Protein AF-X1GPP1-F1 (afdb_monomer_lite)

Foldseek 3Di:
DWDKDKDFDDADPVVRDTDIDIGGGDDDPVVVVVVQVVLCPDPNRPDDPDDDDDDD

Organism: NCBI:txid412755

Radius of gyration: 12.82 Å; chains: 1; bounding box: 30×20×36 Å

pLDDT: mean 85.58, std 11.2, range [46.91, 96.5]

Sequence (56 aa):
HKHSSVIQKESDMAAQTAIIVIMTYPAEEKGIQKALKELKQLPVVNEVSNFIRVEG

Structure (mmCIF, N/CA/C/O backbone):
data_AF-X1GPP1-F1
#
_entry.id   AF-X1GPP1-F1
#
loop_
_atom_site.group_PDB
_atom_site.id
_atom_site.type_symbol
_atom_site.label_atom_id
_atom_site.label_alt_id
_atom_site.label_comp_id
_atom_site.label_asym_id
_atom_site.label_entity_id
_atom_site.label_seq_id
_atom_site.pdbx_PDB_ins_code
_atom_site.Cartn_x
_atom_site.Cartn_y
_atom_site.Cartn_z
_atom_site.occupancy
_atom_site.B_iso_or_equiv
_atom_site.auth_seq_id
_atom_site.auth_comp_id
_atom_site.auth_asym_id
_atom_site.auth_atom_id
_atom_site.pdbx_PDB_model_num
ATOM 1 N N . HIS A 1 1 ? -1.973 2.882 -23.973 1.00 46.91 1 HIS A N 1
ATOM 2 C CA . HIS A 1 1 ? -2.897 3.330 -22.912 1.00 46.91 1 HIS A CA 1
ATOM 3 C C . HIS A 1 1 ? -2.404 2.795 -21.568 1.00 46.91 1 HIS A C 1
ATOM 5 O O . HIS A 1 1 ? -2.120 1.608 -21.495 1.00 46.91 1 HIS A O 1
ATOM 11 N N . LYS A 1 2 ? -2.196 3.648 -20.550 1.00 53.62 2 LYS A N 1
ATOM 12 C CA . LYS A 1 2 ? -1.748 3.230 -19.205 1.00 53.62 2 LYS A CA 1
ATOM 13 C C . LYS A 1 2 ? -2.980 3.039 -18.318 1.00 53.62 2 LYS A C 1
ATOM 15 O O . LYS A 1 2 ? -3.617 4.028 -17.974 1.00 53.62 2 LYS A O 1
ATOM 20 N N . HIS A 1 3 ? -3.323 1.799 -17.982 1.00 57.12 3 HIS A N 1
ATOM 21 C CA . HIS A 1 3 ? -4.444 1.488 -17.094 1.00 57.12 3 HIS A CA 1
ATOM 22 C C . HIS A 1 3 ? -3.907 0.905 -15.788 1.00 57.12 3 HIS A C 1
ATOM 24 O O . HIS A 1 3 ? -3.196 -0.095 -15.809 1.00 57.12 3 HIS A O 1
ATOM 30 N N . SER A 1 4 ? -4.243 1.545 -14.672 1.00 75.12 4 SER A N 1
ATOM 31 C CA . SER A 1 4 ? -4.104 0.983 -13.328 1.00 75.12 4 SER A CA 1
ATOM 32 C C . SER A 1 4 ? -5.508 0.625 -12.840 1.00 75.12 4 SER A C 1
ATOM 34 O O . SER A 1 4 ? -6.442 1.388 -13.097 1.00 75.12 4 SER A O 1
ATOM 36 N N . SER A 1 5 ? -5.685 -0.515 -12.171 1.00 81.00 5 SER A N 1
ATOM 37 C CA . SER A 1 5 ? -6.989 -0.943 -11.644 1.00 81.00 5 SER A CA 1
ATOM 38 C C . SER A 1 5 ? -7.003 -0.891 -10.124 1.00 81.00 5 SER A C 1
ATOM 40 O O . SER A 1 5 ? -6.033 -1.287 -9.478 1.00 81.00 5 SER A O 1
ATOM 42 N N . VAL A 1 6 ? -8.122 -0.449 -9.558 1.00 82.19 6 VAL A N 1
ATOM 43 C CA . VAL A 1 6 ? -8.365 -0.459 -8.114 1.00 82.19 6 VAL A CA 1
ATOM 44 C C . VAL A 1 6 ? -9.570 -1.347 -7.846 1.00 82.19 6 VAL A C 1
ATOM 46 O O . VAL A 1 6 ? -10.604 -1.195 -8.492 1.00 82.19 6 VAL A O 1
ATOM 49 N N . ILE A 1 7 ? -9.425 -2.281 -6.911 1.00 80.62 7 ILE A N 1
ATOM 50 C CA . ILE A 1 7 ? -10.484 -3.198 -6.489 1.00 80.62 7 ILE A CA 1
ATOM 51 C C . ILE A 1 7 ? -10.583 -3.116 -4.965 1.00 80.62 7 ILE A C 1
ATOM 53 O O . ILE A 1 7 ? -9.606 -3.379 -4.269 1.00 80.62 7 ILE A O 1
ATOM 57 N N . GLN A 1 8 ? -11.752 -2.768 -4.433 1.00 75.38 8 GLN A N 1
ATOM 58 C CA . GLN A 1 8 ? -12.043 -2.893 -3.003 1.00 75.38 8 GLN A CA 1
ATOM 59 C C . GLN A 1 8 ? -12.564 -4.308 -2.755 1.00 75.38 8 GLN A C 1
ATOM 61 O O . GLN A 1 8 ? -13.631 -4.666 -3.249 1.00 75.38 8 GLN A O 1
ATOM 66 N N . L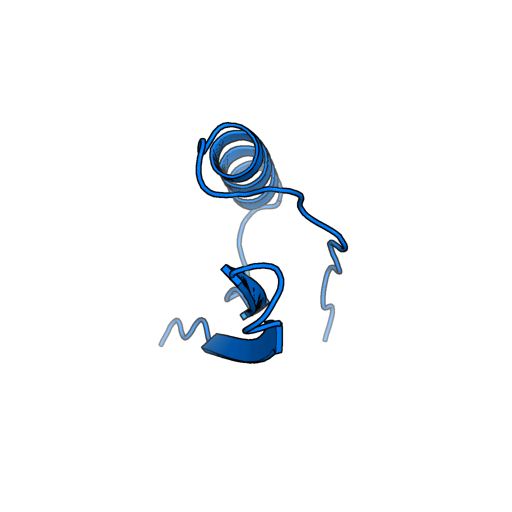YS A 1 9 ? -11.773 -5.136 -2.067 1.00 65.06 9 LYS A N 1
ATOM 67 C CA . LYS A 1 9 ? -12.045 -6.575 -1.950 1.00 65.06 9 LYS A CA 1
ATOM 68 C C . LYS A 1 9 ? -12.981 -6.887 -0.784 1.00 65.06 9 LYS A C 1
ATOM 70 O O . LYS A 1 9 ? -13.924 -7.649 -0.949 1.00 65.06 9 LYS A O 1
ATOM 75 N N . GLU A 1 10 ? -12.714 -6.304 0.381 1.00 68.69 10 GLU A N 1
ATOM 76 C CA . GLU A 1 10 ? -13.388 -6.625 1.643 1.00 68.69 10 GLU A CA 1
ATOM 77 C C . GLU A 1 10 ? -13.580 -5.345 2.465 1.00 68.69 10 GLU A C 1
ATOM 79 O O . GLU A 1 10 ? -12.811 -4.386 2.348 1.00 68.69 10 GLU A O 1
ATOM 84 N N . SER A 1 11 ? -14.639 -5.282 3.265 1.00 71.19 11 SER A N 1
ATOM 85 C CA . SER A 1 11 ? -14.880 -4.177 4.196 1.00 71.19 11 SER A CA 1
ATOM 86 C C . SER A 1 11 ? -15.404 -4.746 5.499 1.00 71.19 11 SER A C 1
ATOM 88 O O . SER A 1 11 ? -16.439 -5.410 5.514 1.00 71.19 11 SER A O 1
ATOM 90 N N . ASP A 1 12 ? -14.670 -4.504 6.577 1.00 76.06 12 ASP A N 1
ATOM 91 C CA . ASP A 1 12 ? -15.115 -4.837 7.918 1.00 76.06 12 ASP A CA 1
ATOM 92 C C . ASP A 1 12 ? -15.888 -3.635 8.456 1.00 76.06 12 ASP A C 1
ATOM 94 O O . ASP A 1 12 ? -15.322 -2.615 8.854 1.00 76.06 12 ASP A O 1
ATOM 98 N N . MET A 1 13 ? -17.214 -3.751 8.429 1.00 70.88 13 MET A N 1
ATOM 99 C CA . MET A 1 13 ? -18.117 -2.703 8.900 1.00 70.88 13 MET A CA 1
ATOM 100 C C . MET A 1 13 ? -18.019 -2.489 10.415 1.00 70.88 13 MET A C 1
ATOM 102 O O . MET A 1 13 ? -18.279 -1.382 10.880 1.00 70.88 13 MET A O 1
ATOM 106 N N . ALA A 1 14 ? -17.634 -3.516 11.182 1.00 77.69 14 ALA A N 1
ATOM 107 C CA . ALA A 1 14 ? -17.462 -3.409 12.627 1.00 77.69 14 ALA A CA 1
ATOM 108 C C . ALA A 1 14 ? -16.154 -2.681 12.968 1.00 77.69 14 ALA A C 1
ATOM 110 O O . ALA A 1 14 ? -16.142 -1.811 13.837 1.00 77.69 14 ALA A O 1
ATOM 111 N N . ALA A 1 15 ? -15.076 -2.981 12.239 1.00 79.12 15 ALA A N 1
ATOM 112 C CA . ALA A 1 15 ? -13.797 -2.286 12.373 1.00 79.12 15 ALA A CA 1
ATOM 113 C C . ALA A 1 15 ? -13.742 -0.941 11.620 1.00 79.12 15 ALA A C 1
ATOM 115 O O . ALA A 1 15 ? -12.790 -0.188 11.805 1.00 79.12 15 ALA A O 1
ATOM 116 N N . GLN A 1 16 ? -14.743 -0.631 10.782 1.00 83.38 16 GLN A N 1
ATOM 117 C CA . GLN A 1 16 ? -14.769 0.523 9.869 1.00 83.38 16 GLN A CA 1
ATOM 118 C C . GLN A 1 16 ? -13.526 0.592 8.965 1.00 83.38 16 GLN A C 1
ATOM 120 O O . GLN A 1 16 ? -12.999 1.667 8.678 1.00 83.38 16 GLN A O 1
ATOM 125 N N . THR A 1 17 ? -13.050 -0.567 8.507 1.00 87.25 17 THR A N 1
ATOM 126 C CA . THR A 1 17 ? -11.884 -0.676 7.623 1.00 87.25 17 THR A CA 1
ATOM 127 C C . THR A 1 17 ? -12.259 -1.304 6.286 1.00 87.25 17 THR A C 1
ATOM 129 O O . THR A 1 17 ? -13.243 -2.035 6.163 1.00 87.25 17 THR A O 1
ATOM 132 N N . ALA A 1 18 ? -11.468 -1.010 5.257 1.00 88.38 18 ALA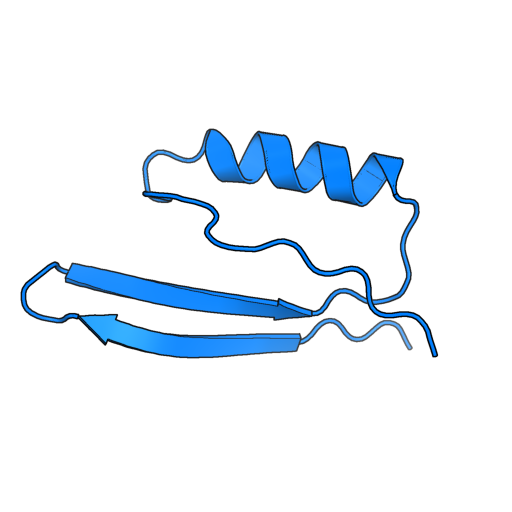 A N 1
ATOM 133 C CA . ALA A 1 18 ? -11.614 -1.603 3.937 1.00 88.38 18 ALA A CA 1
ATOM 134 C C . ALA A 1 18 ? -10.257 -2.059 3.403 1.00 88.38 18 ALA A C 1
ATOM 136 O O . ALA A 1 18 ? -9.233 -1.416 3.639 1.00 88.38 18 ALA A O 1
ATOM 137 N N . ILE A 1 19 ? -10.268 -3.153 2.645 1.00 88.06 19 ILE A N 1
ATOM 138 C CA . ILE A 1 19 ? -9.095 -3.688 1.958 1.00 88.06 19 ILE A CA 1
ATOM 139 C C . ILE A 1 19 ? -9.155 -3.262 0.495 1.00 88.06 19 ILE A C 1
ATOM 141 O O . ILE A 1 19 ? -10.099 -3.595 -0.230 1.00 88.06 19 ILE A O 1
ATOM 145 N N . ILE A 1 20 ? -8.115 -2.556 0.057 1.00 89.31 20 ILE A N 1
ATOM 146 C CA . ILE A 1 20 ? -7.960 -2.074 -1.316 1.00 89.31 20 ILE A CA 1
ATOM 147 C C . ILE A 1 20 ? -6.800 -2.817 -1.983 1.00 89.31 20 ILE A C 1
ATOM 149 O O . ILE A 1 20 ? -5.698 -2.886 -1.445 1.00 89.31 20 ILE A O 1
ATOM 153 N N . VAL A 1 21 ? -7.044 -3.333 -3.185 1.00 90.88 21 VAL A N 1
ATOM 154 C CA . VAL A 1 21 ? -6.040 -3.912 -4.080 1.00 90.88 21 VAL A CA 1
ATOM 155 C C . VAL A 1 21 ? -5.796 -2.934 -5.225 1.00 90.88 21 VAL A C 1
ATOM 157 O O . VAL A 1 21 ? -6.728 -2.555 -5.937 1.00 90.88 21 VAL A O 1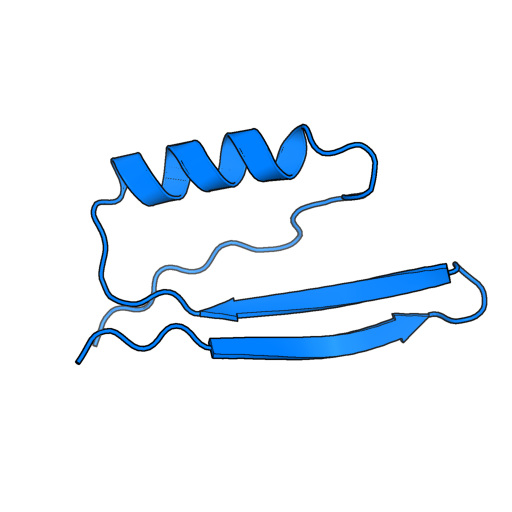
ATOM 160 N N . ILE A 1 22 ? -4.540 -2.528 -5.407 1.00 90.75 22 ILE A N 1
ATOM 161 C CA . ILE A 1 22 ? -4.112 -1.610 -6.467 1.00 90.75 22 ILE A CA 1
ATOM 162 C C . ILE A 1 22 ? -3.168 -2.362 -7.399 1.00 90.75 22 ILE A C 1
ATOM 164 O O . ILE A 1 22 ? -2.126 -2.849 -6.969 1.00 90.75 22 ILE A O 1
ATOM 168 N N . MET A 1 23 ? -3.511 -2.407 -8.683 1.00 91.81 23 MET A N 1
ATOM 169 C CA . MET A 1 23 ? -2.630 -2.905 -9.737 1.00 91.81 23 MET A CA 1
ATOM 170 C C . MET A 1 23 ? -2.129 -1.712 -10.536 1.00 91.81 23 MET A C 1
ATOM 172 O O . MET A 1 23 ? -2.923 -0.960 -11.107 1.00 91.81 23 MET A O 1
ATOM 176 N N . THR A 1 24 ? -0.816 -1.525 -10.576 1.00 90.94 24 THR A N 1
ATOM 177 C CA . THR A 1 24 ? -0.198 -0.447 -11.346 1.00 90.94 24 THR A CA 1
ATOM 178 C C . THR A 1 24 ? 0.156 -0.918 -12.748 1.00 90.94 24 THR A C 1
ATOM 180 O O . THR A 1 24 ? 0.565 -2.059 -12.950 1.00 90.94 24 THR A O 1
ATOM 183 N N . TYR A 1 25 ? 0.095 -0.007 -13.715 1.00 89.88 25 TYR A N 1
ATOM 184 C CA . TYR A 1 25 ? 0.813 -0.185 -14.976 1.00 89.88 25 TYR A CA 1
ATOM 185 C C . TYR A 1 25 ? 2.336 -0.295 -14.722 1.00 89.88 25 TYR A C 1
ATOM 187 O O . TYR A 1 25 ? 2.802 0.298 -13.741 1.00 89.88 25 TYR A O 1
ATOM 195 N N . PRO A 1 26 ? 3.125 -0.981 -15.583 1.00 89.62 26 PRO A N 1
ATOM 196 C CA . PRO A 1 26 ? 4.581 -1.003 -15.482 1.00 89.62 26 PRO A CA 1
ATOM 197 C C . PRO A 1 26 ? 5.177 0.381 -15.219 1.00 89.62 26 PRO A C 1
ATOM 199 O O . PRO A 1 26 ? 4.951 1.346 -15.957 1.00 89.62 26 PRO A O 1
ATOM 202 N N . ALA A 1 27 ? 5.929 0.470 -14.132 1.00 88.81 27 ALA A N 1
ATOM 203 C CA . ALA A 1 27 ? 6.521 1.698 -13.640 1.00 88.81 27 ALA A CA 1
ATOM 204 C C . ALA A 1 27 ? 7.913 1.404 -13.089 1.00 88.81 27 ALA A C 1
ATOM 206 O O . ALA A 1 27 ? 8.229 0.271 -12.727 1.00 88.81 27 ALA A O 1
ATOM 207 N N . GLU A 1 28 ? 8.745 2.438 -13.013 1.00 93.50 28 GLU A N 1
ATOM 208 C CA . GLU A 1 28 ? 10.044 2.314 -12.368 1.00 93.50 28 GLU A CA 1
ATOM 209 C C . GLU A 1 28 ? 9.873 1.960 -10.890 1.00 93.50 28 GLU A C 1
ATOM 211 O O . GLU A 1 28 ? 9.121 2.614 -10.161 1.00 93.50 28 GLU A O 1
ATOM 216 N N . GLU A 1 29 ? 10.645 0.978 -10.426 1.00 92.06 29 GLU A N 1
ATOM 217 C CA . GLU A 1 29 ? 10.599 0.506 -9.041 1.00 92.06 29 GLU A CA 1
ATOM 218 C C . GLU A 1 29 ? 10.785 1.646 -8.036 1.00 92.06 29 GLU A C 1
ATOM 220 O O . GLU A 1 29 ? 10.095 1.718 -7.023 1.00 92.06 29 GLU A O 1
ATOM 225 N N . LYS A 1 30 ? 11.676 2.595 -8.339 1.00 95.12 30 LYS A N 1
ATOM 226 C CA . LYS A 1 30 ? 11.914 3.766 -7.488 1.00 95.12 30 LYS A CA 1
ATOM 227 C C . LYS A 1 30 ? 10.644 4.599 -7.282 1.00 95.12 30 LYS A C 1
ATOM 229 O O . LYS A 1 30 ? 10.431 5.119 -6.186 1.00 95.12 30 LYS A O 1
ATOM 234 N N . GLY A 1 31 ? 9.808 4.719 -8.313 1.00 94.56 31 GLY A N 1
ATOM 235 C CA . GLY A 1 31 ? 8.524 5.413 -8.239 1.00 94.56 31 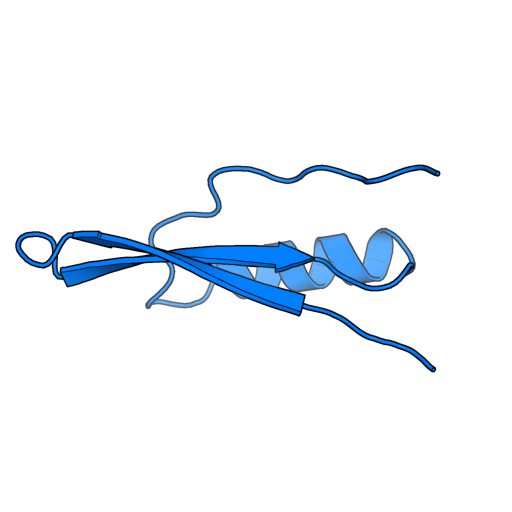GLY A CA 1
ATOM 236 C C . GLY A 1 31 ? 7.526 4.667 -7.356 1.00 94.56 31 GLY A C 1
ATOM 237 O O . GLY A 1 31 ? 6.914 5.274 -6.478 1.00 94.56 31 GLY A O 1
ATOM 238 N N . ILE A 1 32 ? 7.433 3.346 -7.522 1.00 94.00 32 ILE A N 1
ATOM 239 C CA . ILE A 1 32 ? 6.558 2.491 -6.710 1.00 94.00 32 ILE A CA 1
ATOM 240 C C . ILE A 1 32 ? 6.975 2.504 -5.236 1.00 94.00 3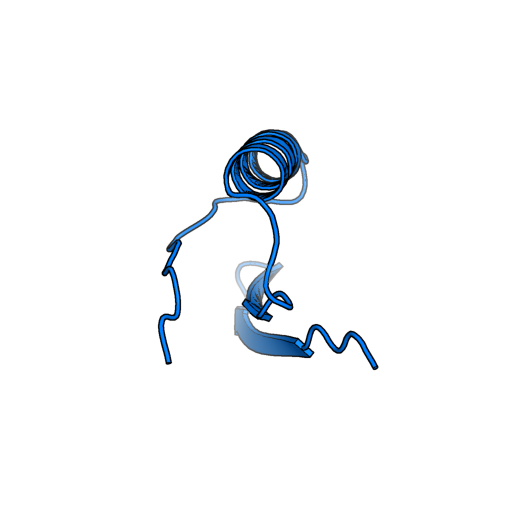2 ILE A C 1
ATOM 242 O O . ILE A 1 32 ? 6.140 2.713 -4.361 1.00 94.00 32 ILE A O 1
ATOM 246 N N . GLN A 1 33 ? 8.272 2.388 -4.947 1.00 94.81 33 GLN A N 1
ATOM 247 C CA . GLN A 1 33 ? 8.801 2.446 -3.582 1.00 94.81 33 GLN A CA 1
ATOM 248 C C . GLN A 1 33 ? 8.559 3.802 -2.913 1.00 94.81 33 GLN A C 1
ATOM 250 O O . GLN A 1 33 ? 8.292 3.860 -1.712 1.00 94.81 33 GLN A O 1
ATOM 255 N N . LYS A 1 34 ? 8.634 4.905 -3.670 1.00 96.50 34 LYS A N 1
ATOM 256 C CA . LYS A 1 34 ? 8.282 6.234 -3.157 1.00 96.50 34 LYS A CA 1
ATOM 257 C C . LYS A 1 34 ? 6.797 6.298 -2.783 1.00 96.50 34 LYS A C 1
ATOM 259 O O . LYS A 1 34 ? 6.491 6.659 -1.651 1.00 96.50 34 LYS A O 1
ATOM 264 N N . ALA A 1 35 ? 5.907 5.873 -3.680 1.00 93.81 35 ALA A N 1
ATOM 2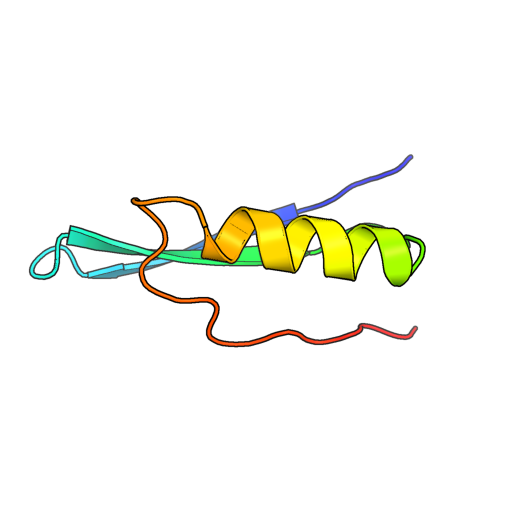65 C CA . ALA A 1 35 ? 4.469 5.846 -3.416 1.00 93.81 35 ALA A CA 1
ATOM 266 C C . ALA A 1 35 ? 4.116 4.944 -2.218 1.00 93.81 35 ALA A C 1
ATOM 268 O O . ALA A 1 35 ? 3.297 5.315 -1.384 1.00 93.81 35 ALA A O 1
ATOM 269 N N . LEU A 1 36 ? 4.783 3.793 -2.070 1.00 94.44 36 LEU A N 1
ATOM 270 C CA . LEU A 1 36 ? 4.568 2.884 -0.940 1.00 94.44 36 LEU A CA 1
ATOM 271 C C . LEU A 1 36 ? 4.928 3.534 0.407 1.00 94.44 36 LEU A C 1
ATOM 273 O O . LEU A 1 36 ? 4.251 3.304 1.408 1.00 94.44 36 LEU A O 1
ATOM 277 N N . LYS A 1 37 ? 5.994 4.345 0.442 1.00 95.44 37 LYS A N 1
ATOM 278 C CA . LYS A 1 37 ? 6.383 5.107 1.639 1.00 95.44 37 LYS A CA 1
ATOM 279 C C . LYS A 1 37 ? 5.360 6.186 1.972 1.00 95.44 37 LYS A C 1
ATOM 281 O O . LYS A 1 37 ? 5.007 6.323 3.135 1.00 95.44 37 LYS A O 1
ATOM 286 N N . GLU A 1 38 ? 4.880 6.909 0.965 1.00 95.88 38 GLU A N 1
ATOM 287 C CA . GLU A 1 38 ? 3.860 7.950 1.132 1.00 95.88 38 GLU A CA 1
ATOM 288 C C . GLU A 1 38 ? 2.533 7.353 1.629 1.00 95.88 38 GLU A C 1
ATOM 290 O O . GLU A 1 38 ? 1.944 7.878 2.569 1.00 95.88 38 GLU A O 1
ATOM 295 N N . LEU A 1 39 ? 2.112 6.201 1.093 1.00 94.38 39 LEU A N 1
ATOM 296 C CA . LEU A 1 39 ? 0.907 5.490 1.541 1.00 94.38 39 LEU A CA 1
ATOM 297 C C . LEU A 1 39 ? 0.973 5.101 3.021 1.00 94.38 39 LEU A C 1
ATOM 299 O O . LEU A 1 39 ? 0.004 5.299 3.746 1.00 94.38 39 LEU A O 1
ATOM 303 N N . LYS A 1 40 ? 2.122 4.603 3.489 1.00 93.69 40 LYS A N 1
ATOM 304 C CA . LYS A 1 40 ? 2.330 4.232 4.900 1.00 93.69 40 LYS A CA 1
ATOM 305 C C . LYS A 1 40 ? 2.310 5.423 5.864 1.00 93.69 40 LYS A C 1
ATOM 307 O O . LYS A 1 40 ? 2.247 5.214 7.069 1.00 93.69 40 LYS A O 1
ATOM 312 N N . GLN A 1 41 ? 2.410 6.651 5.358 1.00 96.00 41 GLN A N 1
ATOM 313 C CA . GLN A 1 41 ? 2.350 7.873 6.163 1.00 96.00 41 GLN A CA 1
ATOM 314 C C . GLN A 1 41 ? 0.940 8.470 6.233 1.00 96.00 41 GLN A C 1
ATOM 316 O O . GLN A 1 41 ? 0.718 9.409 6.997 1.00 96.00 41 GLN A O 1
ATOM 321 N N . LEU A 1 42 ? -0.013 7.962 5.445 1.00 95.38 42 LEU A N 1
ATOM 322 C CA . LEU A 1 42 ? -1.380 8.463 5.461 1.00 95.38 42 LEU A CA 1
ATOM 323 C C . LEU A 1 42 ? -2.085 8.026 6.756 1.00 95.38 42 LEU A C 1
ATOM 325 O O . LEU A 1 42 ? -2.180 6.826 7.000 1.00 95.38 42 LEU A O 1
ATOM 329 N N . PRO A 1 43 ? -2.670 8.950 7.543 1.00 93.50 43 PRO A N 1
ATOM 330 C CA . PRO A 1 43 ? -3.324 8.614 8.816 1.00 93.50 43 PRO A CA 1
ATOM 331 C C . PRO A 1 43 ? -4.487 7.620 8.700 1.00 93.50 43 PRO A C 1
ATOM 333 O O . PRO A 1 43 ? -4.859 6.980 9.674 1.00 93.50 43 PRO A O 1
ATOM 336 N N . VAL A 1 44 ? -5.084 7.522 7.510 1.00 93.06 44 VAL A N 1
ATOM 337 C CA . VAL A 1 44 ? -6.218 6.636 7.207 1.00 93.06 44 VAL A CA 1
ATOM 338 C C . VAL A 1 44 ? -5.785 5.234 6.775 1.00 93.06 44 VAL A C 1
ATOM 340 O O . VAL A 1 44 ? -6.617 4.335 6.682 1.00 93.06 44 VAL A O 1
ATOM 343 N N . VAL A 1 45 ? -4.497 5.041 6.478 1.00 92.94 45 VAL A N 1
ATOM 344 C CA . VAL A 1 45 ? -3.944 3.741 6.102 1.00 92.94 45 VAL A CA 1
ATOM 345 C C . VAL A 1 45 ? -3.459 3.067 7.373 1.00 92.94 45 VAL A C 1
ATOM 347 O O . VAL A 1 45 ? -2.463 3.475 7.958 1.00 92.94 45 VAL A O 1
ATOM 350 N N . ASN A 1 46 ? -4.169 2.020 7.787 1.00 92.06 46 ASN A N 1
ATOM 351 C CA . ASN A 1 46 ? -3.764 1.221 8.939 1.00 92.06 46 ASN A CA 1
ATOM 352 C C . ASN A 1 46 ? -2.460 0.457 8.641 1.00 92.06 46 ASN A C 1
ATOM 354 O O . ASN A 1 46 ? -1.477 0.559 9.368 1.00 92.06 46 ASN A O 1
ATOM 358 N N . GLU A 1 47 ? -2.423 -0.255 7.512 1.00 91.50 47 GLU A N 1
ATOM 359 C CA . GLU A 1 47 ? -1.236 -0.975 7.060 1.00 91.50 47 GLU A CA 1
ATOM 360 C C . GLU A 1 47 ? -1.223 -1.188 5.541 1.00 91.50 47 GLU A C 1
ATOM 362 O O . GLU A 1 47 ? -2.235 -1.044 4.855 1.00 91.50 47 GLU A O 1
ATOM 367 N N . VAL A 1 48 ? -0.053 -1.565 5.018 1.00 91.44 48 VAL A N 1
ATOM 368 C CA . VAL A 1 48 ? 0.109 -2.093 3.657 1.00 91.44 48 VAL A CA 1
ATOM 369 C C . VAL A 1 48 ? 0.485 -3.567 3.784 1.00 91.44 48 VAL A C 1
ATOM 371 O O . VAL A 1 48 ? 1.647 -3.876 4.049 1.00 91.44 48 VAL A O 1
ATOM 374 N N . SER A 1 49 ? -0.495 -4.458 3.618 1.00 86.56 49 SER A N 1
ATOM 375 C CA . SER A 1 49 ? -0.351 -5.881 3.960 1.00 86.56 49 SER A CA 1
ATOM 376 C C . SER A 1 49 ? 0.513 -6.669 2.975 1.00 86.56 49 SER A C 1
ATOM 378 O O . SER A 1 49 ? 1.223 -7.582 3.383 1.00 86.56 49 SER A O 1
ATOM 380 N N . ASN A 1 50 ? 0.474 -6.342 1.676 1.00 88.19 50 ASN A N 1
ATOM 381 C CA . ASN A 1 50 ? 1.293 -7.044 0.691 1.00 88.19 50 ASN A CA 1
ATOM 382 C C . ASN A 1 50 ? 1.712 -6.155 -0.484 1.00 88.19 50 ASN A C 1
ATOM 384 O O . ASN A 1 50 ? 0.958 -5.291 -0.930 1.00 88.19 50 ASN A O 1
ATOM 388 N N . PHE A 1 51 ? 2.910 -6.411 -1.009 1.00 91.38 51 PHE A N 1
ATOM 389 C CA . PHE A 1 51 ? 3.424 -5.798 -2.230 1.00 91.38 51 PHE A CA 1
ATOM 390 C C . PHE A 1 51 ? 3.965 -6.894 -3.145 1.00 91.38 51 PHE A C 1
ATOM 392 O O . PHE A 1 51 ? 4.899 -7.605 -2.780 1.00 91.38 51 PHE A O 1
ATOM 399 N N . ILE A 1 52 ? 3.365 -7.034 -4.326 1.00 91.31 52 ILE A N 1
ATOM 400 C CA . ILE A 1 52 ? 3.699 -8.083 -5.290 1.00 91.31 52 ILE A CA 1
ATOM 401 C C . ILE A 1 52 ? 4.097 -7.410 -6.603 1.00 91.31 52 ILE A C 1
ATOM 403 O O . ILE A 1 52 ? 3.316 -6.642 -7.166 1.00 91.31 52 ILE A O 1
ATOM 407 N N . ARG A 1 53 ? 5.300 -7.712 -7.106 1.00 90.56 53 ARG A N 1
ATOM 408 C CA . ARG A 1 53 ? 5.690 -7.351 -8.473 1.00 90.56 53 ARG A CA 1
ATOM 409 C C . ARG A 1 53 ? 5.092 -8.371 -9.436 1.00 90.56 53 ARG A C 1
ATOM 411 O O . ARG A 1 53 ? 5.300 -9.568 -9.266 1.00 90.56 53 ARG A O 1
ATOM 418 N N . VAL A 1 54 ? 4.369 -7.886 -10.438 1.00 87.31 54 VAL A N 1
ATOM 419 C CA . VAL A 1 54 ? 3.862 -8.715 -11.533 1.00 87.31 54 VAL A CA 1
ATOM 420 C C . VAL A 1 54 ? 4.838 -8.613 -12.696 1.00 87.31 54 VAL A C 1
ATOM 422 O O . VAL A 1 54 ? 5.082 -7.522 -13.209 1.00 87.31 54 VAL A O 1
ATOM 425 N N . GLU A 1 55 ? 5.392 -9.752 -13.087 1.00 83.88 55 GLU A N 1
ATOM 426 C CA . GLU A 1 55 ? 6.185 -9.928 -14.301 1.00 83.88 55 GLU A CA 1
ATOM 427 C C . GLU A 1 55 ? 5.348 -10.781 -15.262 1.00 83.88 55 GLU A C 1
ATOM 429 O O . GLU A 1 55 ? 4.646 -11.696 -14.824 1.00 83.88 55 GLU A O 1
ATOM 434 N N . GLY A 1 56 ? 5.353 -10.430 -16.545 1.00 69.38 56 GLY A N 1
ATOM 435 C CA . GLY A 1 56 ? 4.596 -11.103 -17.599 1.00 69.38 56 GLY A CA 1
ATOM 436 C C . GLY A 1 56 ? 5.422 -11.218 -18.862 1.00 69.38 56 GLY A C 1
ATOM 437 O O . GLY A 1 56 ? 6.310 -10.354 -19.049 1.00 69.38 56 GLY A O 1
#

Secondary structure (DSSP, 8-state):
----EEEEEEEETTTTEEEEEEE--S--HHHHHHHHHHHTT-TT------------